Protein AF-A0A5R8L2U2-F1 (afdb_monomer_lite)

Secondary structure (DSSP, 8-state):
--TTS----HHHHHHHTSS-TT--SSSSHHHHHHHHHHHTTPPP---TT---PPPP----SS-GGGHHHHHHHHHHHHHHHSS-S-HHHHHHHHHTTSEEEETTEEEEPPP-

Structure (mmCIF, N/CA/C/O backbone):
data_AF-A0A5R8L2U2-F1
#
_entry.id   AF-A0A5R8L2U2-F1
#
loop_
_atom_site.group_PDB
_atom_site.id
_atom_site.type_symbol
_atom_site.label_atom_id
_atom_site.label_alt_id
_atom_site.label_comp_id
_atom_site.label_asym_id
_atom_site.label_entity_id
_atom_site.label_seq_id
_atom_site.pdbx_PDB_ins_code
_atom_site.Cartn_x
_atom_site.Cartn_y
_atom_site.Cartn_z
_atom_site.occupancy
_atom_site.B_iso_or_equiv
_atom_site.auth_seq_id
_atom_site.auth_comp_id
_atom_site.auth_asym_id
_atom_site.auth_atom_id
_atom_site.pdbx_PDB_model_num
ATOM 1 N N . PHE A 1 1 ? -1.449 -3.620 5.795 1.00 81.19 1 PHE A N 1
ATOM 2 C CA . PHE A 1 1 ? -2.308 -2.567 6.367 1.00 81.19 1 PHE A CA 1
ATOM 3 C C . PHE A 1 1 ? -2.710 -1.663 5.224 1.00 81.19 1 PHE A C 1
ATOM 5 O O . PHE A 1 1 ? -1.883 -1.485 4.344 1.00 81.19 1 PHE A O 1
ATOM 12 N N . TRP A 1 2 ? -3.945 -1.171 5.218 1.00 81.75 2 TRP A N 1
ATOM 13 C CA . TRP A 1 2 ? -4.464 -0.273 4.192 1.00 81.75 2 TRP A CA 1
ATOM 14 C C . TRP A 1 2 ? -5.190 0.863 4.904 1.00 81.75 2 TRP A C 1
ATOM 16 O O . TRP A 1 2 ? -6.096 0.610 5.698 1.00 81.75 2 TRP A O 1
ATOM 26 N N . SER A 1 3 ? -4.741 2.094 4.684 1.00 84.25 3 SER A N 1
ATOM 27 C CA . SER A 1 3 ? -5.136 3.256 5.488 1.00 84.25 3 SER A CA 1
ATOM 28 C C . SER A 1 3 ? -6.523 3.816 5.160 1.00 84.25 3 SER A C 1
ATOM 30 O O . SER A 1 3 ? -6.968 4.731 5.847 1.00 84.25 3 SER A O 1
ATOM 32 N N . LEU A 1 4 ? -7.227 3.280 4.152 1.00 87.50 4 LEU A N 1
ATOM 33 C CA . LEU A 1 4 ? -8.521 3.815 3.707 1.00 87.50 4 LEU A CA 1
ATOM 34 C C . LEU A 1 4 ? -9.567 3.869 4.835 1.00 87.50 4 LEU A C 1
ATOM 36 O O . LEU A 1 4 ? -10.365 4.801 4.901 1.00 87.50 4 LEU A O 1
ATOM 40 N N . SER A 1 5 ? -9.579 2.870 5.718 1.00 90.12 5 SER A N 1
ATOM 41 C CA . SER A 1 5 ? -10.471 2.833 6.875 1.00 90.12 5 SER A CA 1
ATOM 42 C C . SER A 1 5 ? -9.773 2.143 8.041 1.00 90.12 5 SER A C 1
ATOM 44 O O . SER A 1 5 ? -9.517 0.940 8.008 1.00 90.12 5 SER A O 1
ATOM 46 N N . PHE A 1 6 ? -9.428 2.917 9.067 1.00 93.12 6 PHE A N 1
ATOM 47 C CA . PHE A 1 6 ? -8.843 2.419 10.308 1.00 93.12 6 PHE A CA 1
ATOM 48 C C . PHE A 1 6 ? -9.256 3.317 11.477 1.00 93.12 6 PHE A C 1
ATOM 50 O O . PHE A 1 6 ? -9.663 4.462 11.286 1.00 93.12 6 PHE A O 1
ATOM 57 N N . ALA A 1 7 ? -9.137 2.798 12.697 1.00 92.94 7 ALA A N 1
ATOM 58 C CA . ALA A 1 7 ? -9.394 3.552 13.915 1.00 92.94 7 ALA A CA 1
ATOM 59 C C . ALA A 1 7 ? -8.236 3.375 14.899 1.00 92.94 7 ALA A C 1
ATOM 61 O O . ALA A 1 7 ? -7.678 2.286 15.035 1.00 92.94 7 ALA A O 1
ATOM 62 N N . VAL A 1 8 ? -7.898 4.451 15.606 1.00 95.19 8 VAL A N 1
ATOM 63 C CA . VAL A 1 8 ? -6.932 4.455 16.709 1.00 95.19 8 VAL A CA 1
ATOM 64 C C . VAL A 1 8 ? -7.423 5.395 17.806 1.00 95.19 8 VAL A C 1
ATOM 66 O O . VAL A 1 8 ? -8.215 6.301 17.553 1.00 95.19 8 VAL A O 1
ATOM 69 N N . THR A 1 9 ? -6.938 5.212 19.033 1.00 96.62 9 THR A N 1
ATOM 70 C CA . THR A 1 9 ? -7.131 6.229 20.078 1.00 96.62 9 THR A CA 1
ATOM 71 C C . THR A 1 9 ? -6.283 7.469 19.781 1.00 96.62 9 THR A C 1
ATOM 73 O O . THR A 1 9 ? -5.247 7.359 19.124 1.00 96.62 9 THR A O 1
ATOM 76 N N . ALA A 1 10 ? -6.662 8.633 20.318 1.00 97.94 10 ALA A N 1
ATOM 77 C CA . ALA A 1 10 ? -5.857 9.854 20.196 1.00 97.94 10 ALA A CA 1
ATOM 78 C C . ALA A 1 10 ? -4.421 9.657 20.723 1.00 97.94 10 ALA A C 1
ATOM 80 O O . ALA A 1 10 ? -3.461 9.987 20.036 1.00 97.94 10 ALA A O 1
ATOM 81 N N . ALA A 1 11 ? -4.265 8.998 21.877 1.00 98.00 11 ALA A N 1
ATOM 82 C CA . ALA A 1 11 ? -2.951 8.683 22.439 1.00 98.00 11 ALA A CA 1
ATOM 83 C C . ALA A 1 11 ? -2.124 7.750 21.531 1.00 98.00 11 ALA A C 1
ATOM 85 O O . ALA A 1 11 ? -0.909 7.894 21.415 1.00 98.00 11 ALA A O 1
ATOM 86 N N . THR A 1 12 ? -2.762 6.783 20.861 1.00 97.88 12 THR A N 1
ATOM 87 C CA . THR A 1 12 ? -2.087 5.940 19.861 1.00 97.88 12 THR A CA 1
ATOM 88 C C . THR A 1 12 ? -1.666 6.759 18.641 1.00 97.88 12 THR A C 1
ATOM 90 O O . THR A 1 12 ? -0.563 6.557 18.146 1.00 97.88 12 THR A O 1
ATOM 93 N N . TRP A 1 13 ? -2.504 7.686 18.172 1.00 97.81 13 TRP A N 1
ATOM 94 C CA . TRP A 1 13 ? -2.179 8.562 17.043 1.00 97.81 13 TRP A CA 1
ATOM 95 C C . TRP A 1 13 ? -0.972 9.460 17.334 1.00 97.81 13 TRP A C 1
ATOM 97 O O . TRP A 1 13 ? -0.047 9.524 16.527 1.00 97.81 13 TRP A O 1
ATOM 107 N N . GLU A 1 14 ? -0.930 10.070 18.519 1.00 97.38 14 GLU A N 1
ATOM 108 C CA . GLU A 1 14 ? 0.215 10.865 18.981 1.00 97.38 14 GLU A CA 1
ATOM 109 C C . GLU A 1 14 ? 1.497 10.027 19.042 1.00 97.38 14 GLU A C 1
ATOM 111 O O . GLU A 1 14 ? 2.546 10.466 18.577 1.00 97.38 14 GLU A O 1
ATOM 116 N N . ARG A 1 15 ? 1.410 8.784 19.540 1.00 97.44 15 ARG A N 1
ATOM 117 C CA . ARG A 1 15 ? 2.545 7.845 19.557 1.00 97.44 15 ARG A CA 1
ATOM 118 C C . ARG A 1 15 ? 3.020 7.437 18.162 1.00 97.44 15 ARG A C 1
ATOM 120 O O . ARG A 1 15 ? 4.198 7.131 18.010 1.00 97.44 15 ARG A O 1
ATOM 127 N N . LEU A 1 16 ? 2.123 7.384 17.177 1.00 97.25 16 LEU A N 1
ATOM 128 C CA . LEU A 1 16 ? 2.477 7.097 15.785 1.00 97.25 16 LEU A CA 1
ATOM 129 C C . LEU A 1 16 ? 3.148 8.297 15.104 1.00 97.25 16 LEU A C 1
ATOM 131 O O . LEU A 1 16 ? 3.902 8.097 14.160 1.00 97.25 16 LEU A O 1
ATOM 135 N N . GLY A 1 17 ? 2.887 9.523 15.570 1.00 96.69 17 GLY A N 1
ATOM 136 C CA . GLY A 1 17 ? 3.379 10.747 14.930 1.00 96.69 17 GLY A CA 1
ATOM 137 C C . GLY A 1 17 ? 2.673 11.084 13.611 1.00 96.69 17 GLY A C 1
ATOM 138 O O . GLY A 1 17 ? 3.131 11.958 12.882 1.00 96.69 17 GLY A O 1
ATOM 139 N N . GLY A 1 18 ? 1.556 10.415 13.313 1.00 96.31 18 GLY A N 1
ATOM 140 C CA . GLY A 1 18 ? 0.821 10.554 12.057 1.00 96.31 18 GLY A CA 1
ATOM 141 C C . GLY A 1 18 ? 1.506 9.902 10.851 1.00 96.31 18 GLY A C 1
ATOM 142 O O . GLY A 1 18 ? 2.416 9.087 10.988 1.00 96.31 18 GLY A O 1
ATOM 143 N N . PHE A 1 19 ? 1.031 10.234 9.647 1.00 97.38 19 PHE A N 1
ATOM 144 C CA . PHE A 1 19 ? 1.711 9.845 8.410 1.00 97.38 19 PHE A CA 1
ATOM 145 C C . PHE A 1 19 ? 2.992 10.656 8.242 1.00 97.38 19 PHE A C 1
ATOM 147 O O . PHE A 1 19 ? 3.012 11.856 8.515 1.00 97.38 19 PHE A O 1
ATOM 154 N N . HIS A 1 20 ? 4.049 10.017 7.744 1.00 97.62 20 HIS A N 1
ATOM 155 C CA . HIS A 1 20 ? 5.270 10.740 7.424 1.00 97.62 20 HIS A CA 1
ATOM 156 C C . HIS A 1 20 ? 5.059 11.657 6.217 1.00 97.62 20 HIS A C 1
ATOM 158 O O . HIS A 1 20 ? 4.551 11.241 5.180 1.00 97.62 20 HIS A O 1
ATOM 164 N N . ASP A 1 21 ? 5.550 12.883 6.321 1.00 96.81 21 ASP A N 1
ATOM 165 C CA . ASP A 1 21 ? 5.446 13.944 5.313 1.00 96.81 21 ASP A CA 1
ATOM 166 C C . ASP A 1 21 ? 6.289 13.737 4.037 1.00 96.81 21 ASP A C 1
ATOM 168 O O . ASP A 1 21 ? 6.214 14.537 3.110 1.00 96.81 21 ASP A O 1
ATOM 172 N N . ALA A 1 22 ? 7.095 12.673 3.961 1.00 96.81 22 ALA A N 1
ATOM 173 C CA . ALA A 1 22 ? 7.977 12.412 2.822 1.00 96.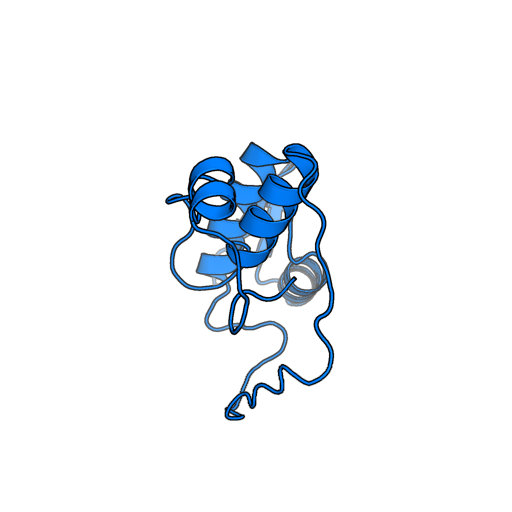81 22 ALA A CA 1
ATOM 174 C C . ALA A 1 22 ? 7.250 11.712 1.662 1.00 96.81 22 ALA A C 1
ATOM 176 O O . ALA A 1 22 ? 7.839 11.528 0.592 1.00 96.81 22 ALA A O 1
ATOM 177 N N . TYR A 1 23 ? 6.005 11.289 1.894 1.00 97.56 23 TYR A N 1
ATOM 178 C CA . TYR A 1 23 ? 5.163 10.618 0.918 1.00 97.56 23 TYR A CA 1
ATOM 179 C C . TYR A 1 23 ? 4.185 11.616 0.302 1.00 97.56 23 TYR A C 1
ATOM 181 O O . TYR A 1 23 ? 3.475 12.334 0.997 1.00 97.56 23 TYR A O 1
ATOM 189 N N . GLU A 1 24 ? 4.144 11.636 -1.021 1.00 96.25 24 GLU A N 1
ATOM 190 C CA . GLU A 1 24 ? 3.269 12.492 -1.824 1.00 96.25 24 GLU A CA 1
ATOM 191 C C . GLU A 1 24 ? 2.654 11.624 -2.926 1.00 96.25 24 GLU A C 1
ATOM 193 O O . GLU A 1 24 ? 3.217 10.580 -3.271 1.00 96.25 24 GLU A O 1
ATOM 198 N N . GLY A 1 25 ? 1.505 12.008 -3.476 1.00 95.69 25 GLY A N 1
ATOM 199 C CA . GLY A 1 25 ? 0.847 11.221 -4.517 1.00 95.69 25 GLY A CA 1
ATOM 200 C C . GLY A 1 25 ? 0.450 9.834 -4.007 1.00 95.69 25 GLY A C 1
ATOM 201 O O . GLY A 1 25 ? -0.219 9.721 -2.982 1.00 95.69 25 GLY A O 1
ATOM 202 N N . TYR A 1 26 ? 0.840 8.782 -4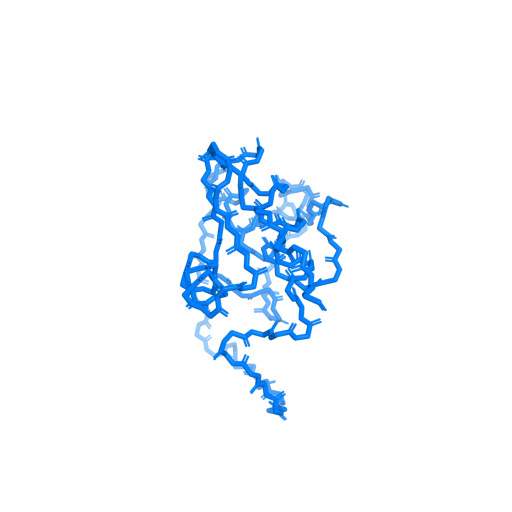.726 1.00 95.62 26 TYR A N 1
ATOM 203 C CA . TYR A 1 26 ? 0.360 7.423 -4.473 1.00 95.62 26 TYR A CA 1
ATOM 204 C C . TYR A 1 26 ? 1.450 6.447 -3.995 1.00 95.62 26 TYR A C 1
ATOM 206 O O . TYR A 1 26 ? 2.481 6.267 -4.650 1.00 95.62 26 TYR A O 1
ATOM 214 N N . GLY A 1 27 ? 1.171 5.741 -2.896 1.00 95.56 27 GLY A N 1
ATOM 215 C CA . GLY A 1 27 ? 1.868 4.525 -2.475 1.00 95.56 27 GLY A CA 1
ATOM 216 C C . GLY A 1 27 ? 2.872 4.700 -1.331 1.00 95.56 27 GLY A C 1
ATOM 217 O O . GLY A 1 27 ? 3.498 5.742 -1.168 1.00 95.56 27 GLY A O 1
ATOM 218 N N . ALA A 1 28 ? 3.093 3.600 -0.605 1.00 97.12 28 ALA A N 1
ATOM 219 C CA . ALA A 1 28 ? 3.997 3.429 0.542 1.00 97.12 28 ALA A CA 1
ATOM 220 C C . ALA A 1 28 ? 3.618 4.145 1.848 1.00 97.12 28 ALA A C 1
ATOM 222 O O . ALA A 1 28 ? 4.136 3.747 2.892 1.00 97.12 28 ALA A O 1
ATOM 223 N N . GLU A 1 29 ? 2.742 5.145 1.837 1.00 97.38 29 GLU A N 1
ATOM 224 C CA . GLU A 1 29 ? 2.406 5.945 3.019 1.00 97.38 29 GLU A CA 1
ATOM 225 C C . GLU A 1 29 ? 1.682 5.125 4.097 1.00 97.38 29 GLU A C 1
ATOM 227 O O . GLU A 1 29 ? 1.995 5.215 5.287 1.00 97.38 29 GLU A O 1
ATOM 232 N N . ASP A 1 30 ? 0.759 4.257 3.683 1.00 96.50 30 ASP A N 1
ATOM 233 C CA . ASP A 1 30 ? 0.051 3.338 4.571 1.00 96.50 30 ASP A CA 1
ATOM 234 C C . ASP A 1 30 ? 0.988 2.261 5.133 1.00 96.50 30 ASP A C 1
ATOM 236 O O . ASP A 1 30 ? 0.956 1.920 6.320 1.00 96.50 30 ASP A O 1
ATOM 240 N N . THR A 1 31 ? 1.885 1.770 4.287 1.00 96.75 31 THR A N 1
ATOM 241 C CA . THR A 1 31 ? 2.902 0.788 4.631 1.00 96.75 31 THR A CA 1
ATOM 242 C C . THR A 1 31 ? 3.871 1.384 5.650 1.00 96.75 31 THR A C 1
ATOM 244 O O . THR A 1 31 ? 4.183 0.717 6.636 1.00 96.75 31 THR A O 1
ATOM 247 N N . ASP A 1 32 ? 4.291 2.642 5.485 1.00 97.88 32 ASP A N 1
ATOM 248 C CA . ASP A 1 32 ? 5.148 3.345 6.446 1.00 97.88 32 ASP A CA 1
ATOM 249 C C . ASP A 1 32 ? 4.468 3.530 7.799 1.00 97.88 32 ASP A C 1
ATOM 251 O O . ASP A 1 32 ? 5.083 3.251 8.830 1.00 97.88 32 ASP A O 1
ATOM 255 N N . LEU A 1 33 ? 3.189 3.921 7.813 1.00 97.69 33 LEU A N 1
ATOM 256 C CA . LEU A 1 33 ? 2.430 4.048 9.057 1.00 97.69 33 LEU A CA 1
ATOM 257 C C . LEU A 1 33 ? 2.367 2.706 9.805 1.00 97.69 33 LEU A C 1
ATOM 259 O O . LEU A 1 33 ? 2.583 2.648 11.017 1.00 97.69 33 LEU A O 1
ATOM 263 N N . ALA A 1 34 ? 2.143 1.603 9.088 1.00 96.81 34 ALA A N 1
ATOM 264 C CA . ALA A 1 34 ? 2.116 0.269 9.684 1.00 96.81 34 ALA A CA 1
ATOM 265 C C . ALA A 1 34 ? 3.491 -0.204 10.181 1.00 96.81 34 ALA A C 1
ATOM 267 O O . ALA A 1 34 ? 3.579 -0.896 11.199 1.00 96.81 34 ALA A O 1
ATOM 268 N N . TRP A 1 35 ? 4.571 0.164 9.493 1.00 97.62 35 TRP A N 1
ATOM 269 C CA . TRP A 1 35 ? 5.935 -0.149 9.925 1.00 97.62 35 TRP A CA 1
ATOM 270 C C . TRP A 1 35 ? 6.361 0.697 11.123 1.00 97.62 35 TRP A C 1
ATOM 272 O O . TRP A 1 35 ? 6.999 0.177 12.037 1.00 97.62 35 TRP A O 1
ATOM 282 N N . THR A 1 36 ? 5.915 1.949 11.180 1.00 98.06 36 THR A N 1
ATOM 283 C CA . THR A 1 36 ? 6.054 2.819 12.351 1.00 98.06 36 THR A CA 1
ATOM 284 C C . THR A 1 36 ? 5.313 2.226 13.552 1.00 98.06 36 THR A C 1
ATOM 286 O O . THR A 1 36 ? 5.901 2.084 14.624 1.00 98.06 36 THR A O 1
ATOM 289 N N . ALA A 1 37 ? 4.069 1.767 13.365 1.00 97.75 37 ALA A N 1
ATOM 290 C CA . ALA A 1 37 ? 3.315 1.055 14.399 1.00 97.75 37 ALA A CA 1
ATOM 291 C C . ALA A 1 37 ? 4.059 -0.197 14.890 1.00 97.75 37 ALA A C 1
ATOM 293 O O . ALA A 1 37 ? 4.241 -0.379 16.096 1.00 97.75 37 ALA A O 1
ATOM 294 N N . ARG A 1 38 ? 4.564 -1.022 13.962 1.00 97.00 38 ARG A N 1
ATOM 295 C CA . ARG A 1 38 ? 5.373 -2.209 14.275 1.00 97.00 38 ARG A CA 1
ATOM 296 C C . ARG A 1 38 ? 6.613 -1.851 15.097 1.00 97.00 38 ARG A C 1
ATOM 298 O O . ARG A 1 38 ? 6.866 -2.503 16.107 1.00 97.00 38 ARG A O 1
ATOM 305 N N . ALA A 1 39 ? 7.377 -0.843 14.680 1.00 97.56 39 ALA A N 1
ATOM 306 C CA . ALA A 1 39 ? 8.585 -0.403 15.378 1.00 97.56 39 ALA A CA 1
ATOM 307 C C . ALA A 1 39 ? 8.278 0.129 16.790 1.00 97.56 39 ALA A C 1
ATOM 309 O O . ALA A 1 39 ? 9.059 -0.087 17.712 1.00 97.56 39 ALA A O 1
ATOM 310 N N . ALA A 1 40 ? 7.112 0.754 16.976 1.00 97.12 40 ALA A N 1
ATOM 311 C CA . ALA A 1 40 ? 6.623 1.246 18.264 1.00 97.12 40 ALA A CA 1
ATOM 312 C C . ALA A 1 40 ? 5.926 0.174 19.133 1.00 97.12 40 ALA A C 1
ATOM 314 O O . ALA A 1 40 ? 5.391 0.501 20.199 1.00 97.12 40 ALA A O 1
ATOM 315 N N . GLY A 1 41 ? 5.885 -1.088 18.685 1.00 97.56 41 GLY A N 1
ATOM 316 C CA . GLY A 1 41 ? 5.206 -2.183 19.386 1.00 97.56 41 GLY A CA 1
ATOM 317 C C . GLY A 1 41 ? 3.680 -2.031 19.453 1.00 97.56 41 GLY A C 1
ATOM 318 O O . GLY A 1 41 ? 3.049 -2.564 20.364 1.00 97.56 41 GLY A O 1
ATOM 319 N N . ILE A 1 42 ? 3.082 -1.275 18.530 1.00 97.38 42 ILE A N 1
ATOM 320 C CA . ILE A 1 42 ? 1.635 -1.060 18.442 1.00 97.38 42 ILE A CA 1
ATOM 321 C C . ILE A 1 42 ? 1.039 -2.160 17.549 1.00 97.38 42 ILE A C 1
ATOM 323 O O . ILE A 1 42 ? 1.404 -2.252 16.373 1.00 97.38 42 ILE A O 1
ATOM 327 N N . PRO A 1 43 ? 0.139 -3.013 18.072 1.0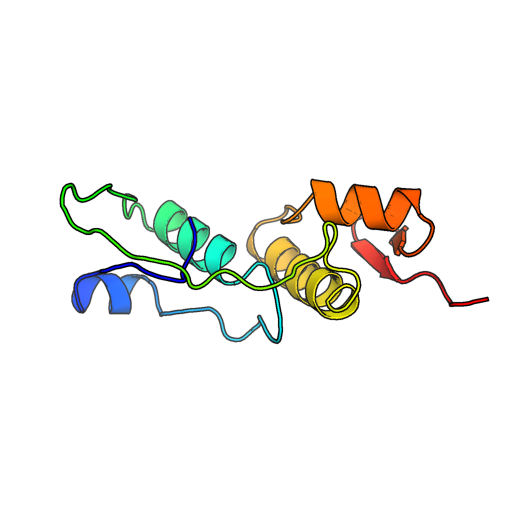0 94.12 43 PRO A N 1
ATOM 328 C CA . PRO A 1 43 ? -0.428 -4.105 17.296 1.00 94.12 43 PRO A CA 1
ATOM 329 C C . PRO A 1 43 ? -1.463 -3.605 16.285 1.00 94.12 43 PRO A C 1
ATOM 331 O O . PRO A 1 43 ? -2.227 -2.677 16.546 1.00 94.12 43 PRO A O 1
ATOM 334 N N . LEU A 1 44 ? -1.530 -4.295 15.150 1.00 91.62 44 LEU A N 1
ATOM 335 C CA . LEU A 1 44 ? -2.643 -4.210 14.209 1.00 91.62 44 LEU A CA 1
ATOM 336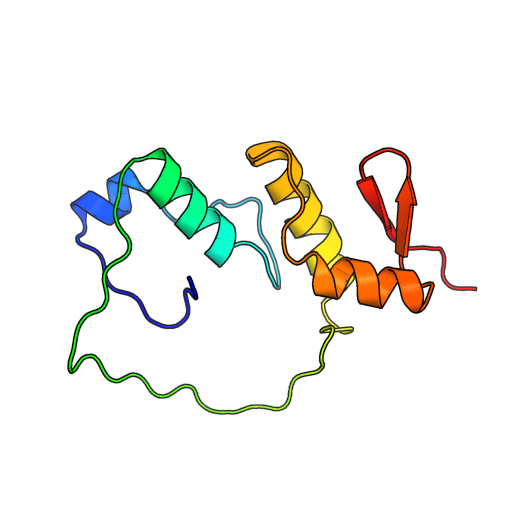 C C . LEU A 1 44 ? -3.706 -5.224 14.636 1.00 91.62 44 LEU A C 1
ATOM 338 O O . LEU A 1 44 ? -3.407 -6.412 14.762 1.00 91.62 44 LEU A O 1
ATOM 342 N N . VAL A 1 45 ? -4.931 -4.758 14.866 1.00 91.00 45 VAL A N 1
ATOM 343 C CA . VAL A 1 45 ? -6.052 -5.589 15.326 1.00 91.00 45 VAL A CA 1
ATOM 344 C C . VAL A 1 45 ? -7.203 -5.544 14.329 1.00 91.00 45 VAL A C 1
ATOM 346 O O . VAL A 1 45 ? -7.394 -4.546 13.638 1.00 91.00 45 VAL A O 1
ATOM 349 N N . TRP A 1 46 ? -7.973 -6.630 14.265 1.00 88.56 46 TRP A N 1
ATOM 350 C CA . TRP A 1 46 ? -9.182 -6.722 13.451 1.00 88.56 46 TRP A CA 1
ATOM 351 C C . TRP A 1 46 ? -10.410 -6.548 14.341 1.00 88.56 46 TRP A C 1
ATOM 353 O O . TRP A 1 46 ? -10.569 -7.274 15.323 1.00 88.56 46 TRP A O 1
ATOM 363 N N . THR A 1 47 ? -11.281 -5.606 13.987 1.00 88.50 47 THR A N 1
ATOM 364 C CA . THR A 1 47 ? -12.527 -5.341 14.715 1.00 88.50 47 THR A CA 1
ATOM 365 C C . THR A 1 47 ? -13.700 -5.946 13.954 1.00 88.50 47 THR A C 1
ATOM 367 O O . THR A 1 47 ? -14.041 -5.492 12.866 1.00 88.50 47 THR A O 1
ATOM 370 N N . GLY A 1 48 ? -14.323 -6.981 14.520 1.00 91.25 48 GLY A N 1
ATOM 371 C CA . GLY A 1 48 ? -15.539 -7.564 13.949 1.00 91.25 48 GLY A CA 1
ATOM 372 C C . GLY A 1 48 ? -16.705 -6.570 13.962 1.00 91.25 48 GLY A C 1
ATOM 373 O O . GLY A 1 48 ? -16.853 -5.808 14.915 1.00 91.25 48 GLY A O 1
ATOM 374 N N . GLY A 1 49 ? -17.525 -6.577 12.907 1.00 89.44 49 GLY A N 1
ATOM 375 C CA . GLY A 1 49 ? -18.684 -5.685 12.765 1.00 89.44 49 GLY A CA 1
ATOM 376 C C . GLY A 1 49 ? -18.348 -4.236 12.388 1.00 89.44 49 GLY A C 1
ATOM 377 O O . GLY A 1 49 ? -19.249 -3.405 12.317 1.00 89.44 49 GLY A O 1
ATOM 378 N N . ALA A 1 50 ? -17.073 -3.919 12.141 1.00 89.25 50 ALA A N 1
ATOM 379 C CA . ALA A 1 50 ? -16.635 -2.634 11.602 1.00 89.25 50 ALA A CA 1
ATOM 380 C C . ALA A 1 50 ? -16.596 -2.683 10.065 1.00 89.25 50 ALA A C 1
ATOM 382 O O . ALA A 1 50 ? -15.534 -2.563 9.451 1.00 89.25 50 ALA A O 1
ATOM 383 N N . ASP A 1 51 ? -17.753 -2.921 9.448 1.00 89.62 51 ASP A N 1
ATOM 384 C CA . ASP A 1 51 ? -17.856 -3.057 7.997 1.00 89.62 51 ASP A CA 1
ATOM 385 C C . ASP A 1 51 ? -17.620 -1.709 7.302 1.00 89.62 51 ASP A C 1
ATOM 387 O O . ASP A 1 51 ? -18.237 -0.695 7.634 1.00 89.62 51 ASP A O 1
ATOM 391 N N . ALA A 1 52 ? -16.743 -1.709 6.299 1.00 89.38 52 ALA A N 1
ATOM 392 C CA . ALA A 1 52 ? -16.463 -0.554 5.459 1.00 89.38 52 ALA A CA 1
ATOM 393 C C . ALA A 1 52 ? -16.540 -0.956 3.985 1.00 89.38 52 ALA A C 1
ATOM 395 O O . ALA A 1 52 ? -15.914 -1.925 3.553 1.00 89.38 52 ALA A O 1
ATOM 396 N N . TYR A 1 53 ? -17.297 -0.190 3.202 1.00 90.50 53 TYR A N 1
ATOM 397 C CA . TYR A 1 53 ? -17.399 -0.386 1.761 1.00 90.50 53 TYR A CA 1
ATOM 398 C C . TYR A 1 53 ? -16.436 0.558 1.052 1.00 90.50 53 TYR A C 1
ATOM 400 O O . TYR A 1 53 ? -16.496 1.773 1.228 1.00 90.50 53 TYR A O 1
ATOM 408 N N . HIS A 1 54 ? -15.571 -0.002 0.213 1.00 90.94 54 HIS A N 1
ATOM 409 C CA . HIS A 1 54 ? -14.787 0.780 -0.730 1.00 90.94 54 HIS A CA 1
ATOM 410 C C . HIS A 1 54 ? -15.565 0.895 -2.036 1.00 90.94 54 HIS A C 1
ATOM 412 O O . HIS A 1 54 ? -15.891 -0.121 -2.656 1.00 90.94 54 HIS A O 1
ATOM 418 N N . GLN A 1 55 ? -15.870 2.124 -2.458 1.00 93.12 55 GLN A N 1
ATOM 419 C CA . GLN A 1 55 ? -16.448 2.334 -3.777 1.00 93.12 55 GLN A CA 1
ATOM 420 C C . GLN A 1 55 ? -15.436 1.883 -4.828 1.00 93.12 55 GLN A C 1
ATOM 422 O O . GLN A 1 55 ? -14.354 2.451 -4.952 1.00 93.12 55 GLN A O 1
ATOM 427 N N . TRP A 1 56 ? -15.806 0.860 -5.591 1.00 91.75 56 TRP A N 1
ATOM 428 C CA . TRP A 1 56 ? -14.969 0.387 -6.678 1.00 91.75 56 TRP A CA 1
ATOM 429 C C . TRP A 1 56 ? -14.777 1.484 -7.730 1.00 91.75 56 TRP A C 1
ATOM 431 O O . TRP A 1 56 ? -15.712 2.199 -8.097 1.00 91.75 56 TRP A O 1
ATOM 441 N N . HIS A 1 57 ? -13.561 1.565 -8.252 1.00 90.12 57 HIS A N 1
ATOM 442 C CA . HIS A 1 57 ? -13.201 2.361 -9.413 1.00 90.12 57 HIS A CA 1
ATOM 443 C C . HIS A 1 57 ? -12.169 1.585 -10.250 1.00 90.12 57 HIS A C 1
ATOM 445 O O . HIS A 1 57 ? -11.466 0.724 -9.707 1.00 90.12 57 HIS A O 1
ATOM 451 N N . PRO A 1 58 ? -12.040 1.865 -11.561 1.00 91.69 58 PRO A N 1
ATOM 452 C CA . PRO A 1 58 ? -11.003 1.253 -12.382 1.00 91.69 58 PRO A CA 1
ATOM 453 C C . PRO A 1 58 ? -9.604 1.515 -11.811 1.00 91.69 58 PRO A C 1
ATOM 455 O O . PRO A 1 58 ? -9.297 2.622 -11.365 1.00 91.69 58 PRO A O 1
ATOM 458 N N . VAL A 1 59 ? -8.755 0.489 -11.846 1.00 91.00 59 VAL A N 1
ATOM 459 C CA . VAL A 1 59 ? -7.337 0.543 -11.465 1.00 91.00 59 VAL A CA 1
ATOM 460 C C . VAL A 1 59 ? -6.517 -0.262 -12.469 1.00 91.00 59 VAL A C 1
ATOM 462 O O . VAL A 1 59 ? -7.037 -1.190 -13.090 1.00 91.00 59 VAL A O 1
ATOM 465 N N . SER A 1 60 ? -5.232 0.061 -12.619 1.00 93.12 60 SER A N 1
ATOM 466 C CA . SER A 1 60 ? -4.270 -0.794 -13.319 1.00 93.12 60 SER A CA 1
ATOM 467 C C . SER A 1 60 ? -3.309 -1.444 -12.323 1.00 93.12 60 SER A C 1
ATOM 469 O O . SER A 1 60 ? -3.038 -0.896 -11.256 1.00 93.12 60 SER A O 1
ATOM 471 N N . SER A 1 61 ? -2.773 -2.610 -12.683 1.00 92.81 61 SER A N 1
ATOM 472 C CA . SER A 1 61 ? -1.732 -3.295 -11.914 1.00 92.81 61 SER A CA 1
ATOM 473 C C . SER A 1 61 ? -0.594 -3.712 -12.861 1.00 92.81 61 SER A C 1
ATOM 475 O O . SER A 1 61 ? -0.821 -4.589 -13.695 1.00 92.81 61 SER A O 1
ATOM 477 N N . PRO A 1 62 ? 0.606 -3.100 -12.773 1.00 95.69 62 PRO A N 1
ATOM 478 C CA . PRO A 1 62 ? 0.957 -2.036 -11.833 1.00 95.69 62 PRO A CA 1
ATOM 479 C C . PRO A 1 62 ? 0.239 -0.705 -12.163 1.00 95.69 62 PRO A C 1
ATOM 481 O O . PRO A 1 62 ? -0.275 -0.525 -13.275 1.00 95.69 62 PRO A O 1
ATOM 484 N N . PRO A 1 63 ? 0.156 0.232 -11.206 1.00 95.81 63 PRO A N 1
ATOM 485 C CA . PRO A 1 63 ? -0.478 1.534 -11.405 1.00 95.81 63 PRO A CA 1
ATOM 486 C C . PRO A 1 63 ? 0.439 2.462 -12.222 1.00 95.81 63 PRO A C 1
ATOM 488 O O . PRO A 1 63 ? 1.161 3.293 -11.676 1.00 95.81 63 PRO A O 1
ATOM 491 N N . TRP A 1 64 ? 0.448 2.296 -13.547 1.00 96.56 64 TRP A N 1
ATOM 492 C CA . TRP A 1 64 ? 1.340 2.999 -14.480 1.00 96.56 64 TRP A CA 1
ATOM 493 C C . TRP A 1 64 ? 1.296 4.521 -14.363 1.00 96.56 64 TRP A C 1
ATOM 495 O O . TRP A 1 64 ? 2.325 5.182 -14.487 1.00 96.56 64 TRP A O 1
ATOM 505 N N . GLN A 1 65 ? 0.120 5.068 -14.074 1.00 95.69 65 GLN A N 1
ATOM 506 C CA . GLN A 1 65 ? -0.092 6.496 -13.863 1.00 95.69 65 GLN A CA 1
ATOM 507 C C . GLN A 1 65 ? 0.617 7.042 -12.611 1.00 95.69 65 GLN A C 1
ATOM 509 O O . GLN A 1 65 ? 0.786 8.249 -12.492 1.00 95.69 65 GLN A O 1
ATOM 514 N N . HIS A 1 66 ? 1.045 6.163 -11.699 1.00 97.19 66 HIS A N 1
ATOM 515 C CA . HIS A 1 66 ? 1.728 6.501 -10.449 1.00 97.19 66 HIS A CA 1
ATOM 516 C C . HIS A 1 66 ? 3.186 6.023 -10.419 1.00 97.19 66 HIS A C 1
ATOM 518 O O . HIS A 1 66 ? 3.783 5.953 -9.349 1.00 97.19 66 HIS A O 1
ATOM 524 N N . LEU A 1 67 ? 3.782 5.675 -11.567 1.00 97.56 67 LEU A N 1
ATOM 525 C CA . LEU A 1 67 ? 5.151 5.146 -11.613 1.00 97.56 67 LEU A CA 1
ATOM 526 C C . LEU A 1 67 ? 6.158 6.068 -10.905 1.00 97.56 67 LEU A C 1
ATOM 528 O O . LEU A 1 67 ? 6.962 5.592 -10.104 1.00 97.56 67 LEU A O 1
ATOM 532 N N . ASP A 1 68 ? 6.105 7.376 -11.170 1.00 97.62 68 ASP A N 1
ATOM 533 C CA . ASP A 1 68 ? 7.035 8.337 -10.563 1.00 97.62 68 ASP A CA 1
ATOM 534 C C . ASP A 1 68 ? 6.808 8.485 -9.053 1.00 97.62 68 ASP A C 1
ATOM 536 O O . ASP A 1 68 ? 7.776 8.532 -8.289 1.00 97.62 68 ASP A O 1
ATOM 540 N N . ASP A 1 69 ? 5.546 8.483 -8.613 1.00 98.25 69 ASP A N 1
ATOM 541 C CA . ASP A 1 69 ? 5.203 8.496 -7.190 1.00 98.25 69 ASP A CA 1
ATOM 542 C C . ASP A 1 69 ? 5.752 7.259 -6.485 1.00 98.25 69 ASP A C 1
ATOM 544 O O . ASP A 1 69 ? 6.397 7.377 -5.447 1.00 98.25 69 ASP A O 1
ATOM 548 N N . ILE A 1 70 ? 5.596 6.081 -7.091 1.00 98.19 70 ILE A N 1
ATOM 549 C CA . ILE A 1 70 ? 6.090 4.811 -6.552 1.00 98.19 70 ILE A CA 1
ATOM 550 C C . ILE A 1 70 ? 7.611 4.801 -6.427 1.00 98.19 70 ILE A C 1
ATOM 552 O O . ILE A 1 70 ? 8.132 4.321 -5.420 1.00 98.19 70 ILE A O 1
ATOM 556 N N . LEU A 1 71 ? 8.340 5.343 -7.406 1.00 98.25 71 LEU A N 1
ATOM 557 C CA . LEU A 1 71 ? 9.798 5.453 -7.315 1.00 98.25 71 LEU A CA 1
ATOM 558 C C . LEU A 1 71 ? 10.222 6.419 -6.203 1.00 98.25 71 LEU A C 1
ATOM 560 O O . LEU A 1 71 ? 11.090 6.086 -5.391 1.00 98.25 71 LEU A O 1
ATOM 564 N N . ARG A 1 72 ? 9.601 7.602 -6.140 1.00 98.06 72 ARG A N 1
ATOM 565 C CA . ARG A 1 72 ? 9.911 8.634 -5.139 1.00 98.06 72 ARG A CA 1
ATOM 566 C C . ARG A 1 72 ? 9.579 8.159 -3.720 1.00 98.06 72 ARG A C 1
ATOM 568 O O . ARG A 1 72 ? 10.443 8.213 -2.840 1.00 98.06 72 ARG A O 1
ATOM 575 N N . ASN A 1 73 ? 8.368 7.645 -3.513 1.00 98.50 73 ASN A N 1
ATOM 576 C CA . ASN A 1 73 ? 7.889 7.110 -2.238 1.00 98.50 73 ASN A CA 1
ATOM 577 C C . ASN A 1 73 ? 8.654 5.843 -1.844 1.00 98.50 73 ASN A C 1
ATOM 579 O O . ASN A 1 73 ? 9.070 5.702 -0.695 1.00 98.50 73 ASN A O 1
ATOM 583 N N . GLY A 1 74 ? 8.929 4.951 -2.799 1.00 98.19 74 GLY A N 1
ATOM 584 C CA . GLY A 1 74 ? 9.746 3.763 -2.567 1.00 98.19 74 GLY A CA 1
ATOM 585 C C . GLY A 1 74 ? 11.153 4.110 -2.079 1.00 98.19 74 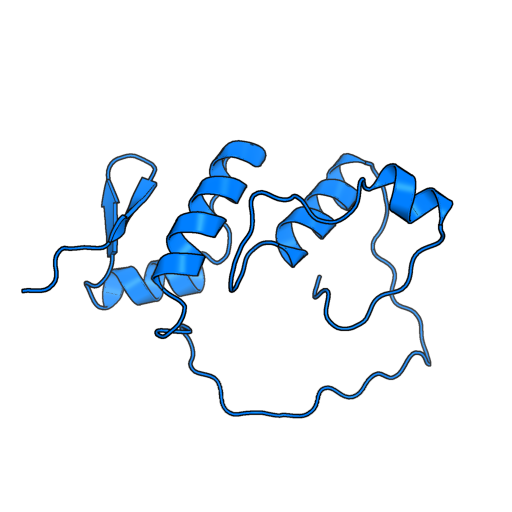GLY A C 1
ATOM 586 O O . GLY A 1 74 ? 11.639 3.498 -1.128 1.00 98.19 74 GLY A O 1
ATOM 587 N N . ALA A 1 75 ? 11.773 5.152 -2.644 1.00 98.06 75 ALA A N 1
ATOM 588 C CA . ALA A 1 75 ? 13.072 5.635 -2.186 1.00 98.06 75 ALA A CA 1
ATOM 589 C C . ALA A 1 75 ? 13.001 6.237 -0.772 1.00 98.06 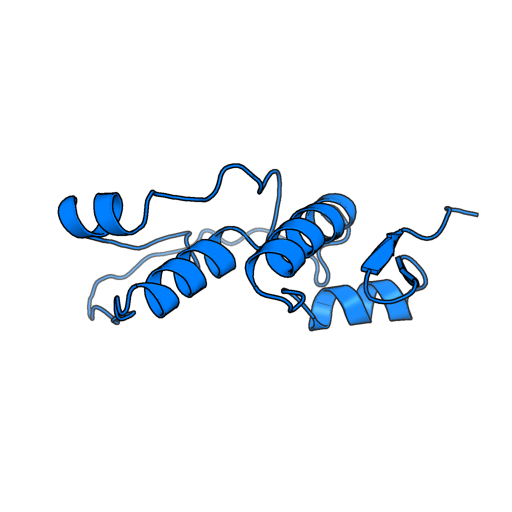75 ALA A C 1
ATOM 591 O O . ALA A 1 75 ? 13.925 6.040 0.020 1.00 98.06 75 ALA A O 1
ATOM 592 N N . ALA A 1 76 ? 11.928 6.966 -0.441 1.00 98.12 76 ALA A N 1
ATOM 593 C CA . ALA A 1 76 ? 11.705 7.496 0.907 1.00 98.12 76 ALA A CA 1
ATOM 594 C C . ALA A 1 76 ? 11.565 6.372 1.943 1.00 98.12 76 ALA A C 1
ATOM 596 O O . ALA A 1 76 ? 12.260 6.386 2.962 1.00 98.12 76 ALA A O 1
ATOM 597 N N . PHE A 1 77 ? 10.763 5.356 1.634 1.00 98.44 77 PHE A N 1
ATOM 598 C CA . PHE A 1 77 ? 10.596 4.179 2.478 1.00 98.44 77 PHE A CA 1
ATOM 599 C C . PHE A 1 77 ? 11.906 3.397 2.631 1.00 98.44 77 PHE A C 1
ATOM 601 O O . PHE A 1 77 ? 12.291 3.044 3.745 1.00 98.44 77 PHE A O 1
ATOM 608 N N . HIS A 1 78 ? 12.649 3.190 1.540 1.00 97.88 78 HIS A N 1
ATOM 609 C CA . HIS A 1 78 ? 13.946 2.514 1.581 1.00 97.88 78 HIS A CA 1
ATOM 610 C C . HIS A 1 78 ? 14.966 3.256 2.454 1.00 97.88 78 HIS A C 1
ATOM 612 O O . HIS A 1 78 ? 15.699 2.617 3.204 1.00 97.88 78 HIS A O 1
ATOM 618 N N . ARG A 1 79 ? 14.989 4.597 2.439 1.00 97.19 79 ARG A N 1
ATOM 619 C CA . ARG A 1 79 ? 15.837 5.376 3.364 1.00 97.19 79 ARG A CA 1
ATOM 620 C C . ARG A 1 79 ? 15.459 5.167 4.832 1.00 97.19 79 ARG A C 1
ATOM 622 O O . ARG A 1 79 ? 16.346 5.174 5.678 1.00 97.19 79 ARG A O 1
ATOM 629 N N . ARG A 1 80 ? 14.167 5.004 5.132 1.00 97.12 80 ARG A N 1
ATOM 630 C CA . ARG A 1 80 ? 13.661 4.830 6.504 1.00 97.12 80 ARG A CA 1
ATOM 631 C C . ARG A 1 80 ? 13.857 3.410 7.031 1.00 97.12 80 ARG A C 1
ATOM 633 O O . ARG A 1 80 ? 14.185 3.238 8.200 1.00 97.12 80 ARG A O 1
ATOM 640 N N . TRP A 1 81 ? 13.684 2.405 6.176 1.00 97.75 81 TRP A N 1
ATOM 641 C CA . TRP A 1 81 ? 13.550 1.010 6.609 1.00 97.75 81 TRP A CA 1
ATOM 642 C C . TRP A 1 81 ? 14.544 0.038 5.967 1.00 97.75 81 TRP A C 1
ATOM 644 O O . TRP A 1 81 ? 14.536 -1.146 6.299 1.00 97.75 81 TRP A O 1
ATOM 654 N N . GLY A 1 82 ? 15.395 0.508 5.051 1.00 96.81 82 GLY A N 1
ATOM 655 C CA . GLY A 1 82 ? 16.434 -0.295 4.398 1.00 96.81 82 GLY A CA 1
ATOM 656 C C . GLY A 1 82 ? 15.921 -1.324 3.387 1.00 96.81 82 GLY A C 1
ATOM 657 O O . GLY A 1 82 ? 16.696 -2.152 2.920 1.00 96.81 82 GLY A O 1
ATOM 658 N N . VAL A 1 83 ? 14.628 -1.299 3.049 1.00 96.50 83 VAL A N 1
ATOM 659 C CA . VAL A 1 83 ? 14.010 -2.193 2.058 1.00 96.50 83 VAL A CA 1
ATOM 660 C C . VAL A 1 83 ? 13.053 -1.417 1.161 1.00 96.50 83 VAL A C 1
ATOM 662 O O . VAL A 1 83 ? 12.515 -0.396 1.572 1.00 96.50 83 VAL A O 1
ATOM 665 N N . TRP A 1 84 ? 12.835 -1.885 -0.065 1.00 97.56 84 TRP A N 1
ATOM 666 C CA . TRP A 1 84 ? 11.884 -1.256 -0.982 1.00 97.56 84 TRP A CA 1
ATOM 667 C C . TRP A 1 84 ? 10.462 -1.793 -0.757 1.00 97.56 84 TRP A C 1
ATOM 669 O O . TRP A 1 84 ? 10.280 -3.013 -0.698 1.00 97.56 84 TRP A O 1
ATOM 679 N N . PRO A 1 85 ? 9.442 -0.923 -0.649 1.00 97.06 85 PRO A N 1
ATOM 680 C CA . PRO A 1 85 ? 8.046 -1.343 -0.621 1.00 97.06 85 PRO A CA 1
ATOM 681 C C . PRO A 1 85 ? 7.569 -1.672 -2.046 1.00 97.06 85 PRO A C 1
ATOM 683 O O . PRO A 1 85 ? 8.241 -1.354 -3.023 1.00 97.06 85 PRO A O 1
ATOM 686 N N . MET A 1 86 ? 6.382 -2.273 -2.181 1.00 95.81 86 MET A N 1
ATOM 687 C CA . MET A 1 86 ? 5.723 -2.489 -3.486 1.00 95.81 86 MET A CA 1
ATOM 688 C C . MET A 1 86 ? 6.566 -3.293 -4.502 1.00 95.81 86 MET A C 1
ATOM 690 O O . MET A 1 86 ? 6.479 -3.059 -5.707 1.00 95.81 86 MET A O 1
ATOM 694 N N . GLY A 1 87 ? 7.363 -4.262 -4.029 1.00 96.06 87 GLY A N 1
ATOM 695 C CA . GLY A 1 87 ? 8.308 -5.036 -4.851 1.00 96.06 87 GLY A CA 1
ATOM 696 C C . GLY A 1 87 ? 7.709 -5.606 -6.141 1.00 96.06 87 GLY A C 1
ATOM 697 O O . GLY A 1 87 ? 8.276 -5.403 -7.207 1.00 96.06 87 GLY A O 1
ATOM 698 N N . GLY A 1 88 ? 6.509 -6.194 -6.082 1.00 96.81 88 GLY A N 1
ATOM 699 C CA . GLY A 1 88 ? 5.849 -6.739 -7.276 1.00 96.81 88 GLY A CA 1
ATOM 700 C C . GLY A 1 88 ? 5.518 -5.692 -8.351 1.00 96.81 88 GLY A C 1
ATOM 701 O O . GLY A 1 88 ? 5.570 -5.995 -9.540 1.00 96.81 88 GLY A O 1
ATOM 702 N N . TRP A 1 89 ? 5.219 -4.444 -7.970 1.00 97.81 89 TRP A N 1
ATOM 703 C CA . TRP A 1 89 ? 5.031 -3.358 -8.940 1.00 97.81 89 TRP A CA 1
ATOM 704 C C . TRP A 1 89 ? 6.362 -2.876 -9.513 1.00 97.81 89 TRP A C 1
ATOM 706 O O . TRP A 1 89 ? 6.450 -2.659 -10.719 1.00 97.81 89 TRP A O 1
ATOM 716 N N . LEU A 1 90 ? 7.402 -2.755 -8.679 1.00 98.19 90 LEU A N 1
ATOM 717 C CA . LEU A 1 90 ? 8.751 -2.387 -9.126 1.00 98.19 90 LEU A CA 1
ATOM 718 C C . LEU A 1 90 ? 9.299 -3.414 -10.127 1.00 98.19 90 LEU A C 1
ATOM 720 O O . LEU A 1 90 ? 9.779 -3.044 -11.196 1.00 98.19 90 LEU A O 1
ATOM 724 N N . GLU A 1 91 ? 9.151 -4.703 -9.830 1.00 97.88 91 GLU A N 1
ATOM 725 C CA . GLU A 1 91 ? 9.531 -5.795 -10.728 1.00 97.88 91 GLU A CA 1
ATOM 726 C C . GLU A 1 91 ? 8.757 -5.743 -12.050 1.00 97.88 91 GLU A C 1
ATOM 728 O O . GLU A 1 91 ? 9.360 -5.862 -13.116 1.00 97.88 91 GLU A O 1
ATOM 733 N N . ALA A 1 92 ? 7.442 -5.500 -12.011 1.00 98.12 92 ALA A N 1
ATOM 734 C CA . ALA A 1 92 ? 6.626 -5.382 -13.220 1.00 98.12 92 ALA A CA 1
ATOM 735 C C . ALA A 1 92 ? 7.028 -4.174 -14.087 1.00 98.12 92 ALA A C 1
ATOM 737 O O . ALA A 1 92 ? 7.152 -4.303 -15.308 1.00 98.12 92 ALA A O 1
ATOM 738 N N . PHE A 1 93 ? 7.287 -3.013 -13.476 1.00 98.00 93 PHE A N 1
ATOM 739 C CA . PHE A 1 93 ? 7.804 -1.841 -14.186 1.00 98.00 93 PHE A CA 1
ATOM 740 C C . PHE A 1 93 ? 9.184 -2.107 -14.803 1.00 98.00 93 PHE A C 1
ATOM 742 O O . PHE A 1 93 ? 9.451 -1.671 -15.927 1.00 98.00 93 PHE A O 1
ATOM 749 N N . ALA A 1 94 ? 10.054 -2.830 -14.094 1.00 97.81 94 ALA A N 1
ATOM 750 C CA . ALA A 1 94 ? 11.387 -3.178 -14.573 1.00 97.81 94 ALA A CA 1
ATOM 751 C C . ALA A 1 94 ? 11.334 -4.177 -15.737 1.00 97.81 94 ALA A C 1
ATOM 753 O O . ALA A 1 94 ? 12.008 -3.979 -16.747 1.00 97.81 94 ALA A O 1
ATOM 754 N N . ALA A 1 95 ? 10.489 -5.207 -15.639 1.00 97.69 95 ALA A N 1
ATOM 755 C CA . ALA A 1 95 ? 10.288 -6.204 -16.691 1.00 97.69 95 ALA A CA 1
ATOM 756 C C . ALA A 1 95 ? 9.757 -5.582 -17.993 1.00 97.69 95 ALA A C 1
ATOM 758 O O . ALA A 1 95 ? 10.146 -5.987 -19.086 1.00 97.69 95 ALA A O 1
ATOM 759 N N . ALA A 1 96 ? 8.916 -4.557 -17.879 1.00 96.94 96 ALA A N 1
ATOM 760 C CA . ALA A 1 96 ? 8.433 -3.762 -19.004 1.00 96.94 96 ALA A CA 1
ATOM 761 C C . ALA A 1 96 ? 9.448 -2.707 -19.500 1.00 96.94 96 ALA A C 1
ATOM 763 O O . ALA A 1 96 ? 9.153 -1.949 -20.422 1.00 96.94 96 ALA A O 1
ATOM 764 N N . GLY A 1 97 ? 10.638 -2.634 -18.897 1.00 96.81 97 GLY A N 1
ATOM 765 C CA . GLY A 1 97 ? 11.714 -1.737 -19.310 1.00 96.81 97 GLY A CA 1
ATOM 766 C C . GLY A 1 97 ? 11.491 -0.266 -18.958 1.00 96.81 97 GLY A C 1
ATOM 767 O O . GLY A 1 97 ? 12.174 0.583 -19.528 1.00 96.81 97 GLY A O 1
ATOM 768 N N . ALA A 1 98 ? 10.572 0.053 -18.042 1.00 97.81 98 ALA A N 1
ATOM 769 C CA . ALA A 1 98 ? 10.277 1.431 -17.643 1.00 97.81 98 ALA A CA 1
ATOM 770 C C . ALA A 1 98 ? 11.217 1.957 -16.545 1.00 97.81 98 ALA A C 1
ATOM 772 O O . ALA A 1 98 ? 11.474 3.160 -16.458 1.00 97.81 98 ALA A O 1
ATOM 773 N N . ILE A 1 99 ? 11.748 1.061 -15.713 1.00 98.25 99 ILE A N 1
ATOM 774 C CA . ILE A 1 99 ? 12.684 1.379 -14.631 1.00 98.25 99 ILE A CA 1
ATOM 775 C C . ILE A 1 99 ? 13.845 0.382 -14.635 1.00 98.25 99 ILE A C 1
ATOM 777 O O . ILE A 1 99 ? 13.753 -0.692 -15.228 1.00 98.25 99 ILE A O 1
ATOM 781 N N . GLU A 1 100 ? 14.942 0.727 -13.977 1.00 97.69 100 GLU A N 1
ATOM 782 C CA . GLU A 1 100 ? 16.075 -0.172 -13.759 1.00 97.69 100 GLU A CA 1
ATOM 783 C C . GLU A 1 100 ? 16.668 0.034 -12.366 1.00 97.69 100 GLU A C 1
ATOM 785 O O . GLU A 1 100 ? 16.547 1.109 -11.773 1.00 97.69 100 GLU A O 1
ATOM 790 N N . LEU A 1 101 ? 17.309 -1.006 -11.838 1.00 95.69 101 LEU A N 1
ATOM 791 C CA . LEU A 1 101 ? 18.033 -0.926 -10.577 1.00 95.69 101 LEU A CA 1
ATOM 792 C C . LEU A 1 101 ? 19.456 -0.424 -10.851 1.00 95.69 101 LEU A C 1
ATOM 794 O O . LEU A 1 101 ? 20.239 -1.093 -11.526 1.00 95.69 101 LEU A O 1
ATOM 798 N N . ARG A 1 102 ? 19.808 0.747 -10.314 1.00 95.00 102 ARG A N 1
ATOM 799 C CA . ARG A 1 102 ? 21.180 1.274 -10.324 1.00 95.00 102 ARG A CA 1
ATOM 800 C C . ARG A 1 102 ? 21.745 1.212 -8.912 1.00 95.00 102 ARG A C 1
ATOM 802 O O . ARG A 1 102 ? 21.347 1.975 -8.032 1.00 95.00 102 ARG A O 1
ATOM 809 N N . GLY A 1 103 ? 22.667 0.280 -8.686 1.00 92.19 103 GLY A N 1
ATOM 810 C CA . GLY A 1 103 ? 23.132 -0.037 -7.337 1.00 92.19 103 GLY A CA 1
ATOM 811 C C . GLY A 1 103 ? 21.985 -0.607 -6.500 1.00 92.19 103 GLY A C 1
ATOM 812 O O . GLY A 1 103 ? 21.440 -1.647 -6.847 1.00 92.19 103 GLY A O 1
ATOM 813 N N . ALA A 1 104 ? 21.604 0.085 -5.425 1.00 89.94 104 ALA A N 1
ATOM 814 C CA . ALA A 1 104 ? 20.477 -0.290 -4.562 1.00 89.94 104 ALA A CA 1
ATOM 815 C C . ALA A 1 104 ? 19.207 0.555 -4.805 1.00 89.94 104 ALA A C 1
ATOM 817 O O . ALA A 1 104 ? 18.257 0.479 -4.023 1.00 89.94 104 ALA A O 1
ATOM 818 N N . THR A 1 105 ? 19.187 1.379 -5.860 1.00 94.88 105 THR A N 1
ATOM 819 C CA . THR A 1 105 ? 18.112 2.349 -6.107 1.00 94.88 105 THR A CA 1
ATOM 820 C C . THR A 1 105 ? 17.391 2.069 -7.416 1.00 94.88 105 THR A C 1
ATOM 822 O O . THR A 1 105 ? 18.021 2.006 -8.472 1.00 94.88 105 THR A O 1
ATOM 825 N N . TRP A 1 106 ? 16.063 1.950 -7.363 1.00 97.69 106 TRP A N 1
ATOM 826 C CA . TRP A 1 106 ? 15.228 1.925 -8.562 1.00 97.69 106 TRP A CA 1
ATOM 827 C C . TRP A 1 106 ? 15.133 3.320 -9.172 1.00 97.69 106 TRP A C 1
ATOM 829 O O . TRP A 1 106 ? 14.809 4.288 -8.481 1.00 97.69 106 TRP A O 1
ATOM 839 N N . VAL A 1 107 ? 15.409 3.426 -10.469 1.00 96.69 107 VAL A N 1
ATOM 840 C CA . VAL A 1 107 ? 15.352 4.688 -11.213 1.00 96.69 107 VAL A CA 1
ATOM 841 C C . VAL A 1 107 ? 14.598 4.512 -12.523 1.00 96.69 107 VAL A C 1
ATOM 843 O O . VAL A 1 107 ? 14.639 3.450 -13.142 1.00 96.69 107 VAL A O 1
ATOM 846 N N . ARG A 1 108 ? 13.929 5.574 -12.975 1.00 96.88 108 ARG A N 1
ATOM 847 C CA . ARG A 1 108 ? 13.244 5.585 -14.268 1.00 96.88 108 ARG A CA 1
ATOM 848 C C . ARG A 1 108 ? 14.253 5.485 -15.411 1.00 96.88 108 ARG A C 1
ATOM 850 O O . ARG A 1 108 ? 15.277 6.176 -15.401 1.00 96.88 108 ARG A O 1
ATOM 857 N N . ARG A 1 109 ? 13.962 4.648 -16.409 1.00 95.38 109 ARG A N 1
ATOM 858 C CA . ARG A 1 109 ? 14.730 4.632 -17.658 1.00 95.38 109 ARG A CA 1
ATOM 859 C C . ARG A 1 109 ? 14.302 5.825 -18.517 1.00 95.38 109 ARG A C 1
ATOM 861 O O . ARG A 1 109 ? 13.118 6.166 -18.518 1.00 95.38 109 ARG A O 1
ATOM 868 N N . PRO A 1 110 ? 15.231 6.480 -19.232 1.00 86.19 110 PRO A N 1
ATOM 869 C CA . PRO A 1 110 ? 14.859 7.503 -20.200 1.00 86.19 110 PRO A CA 1
ATOM 870 C C . PRO A 1 110 ? 13.820 6.937 -21.171 1.00 86.19 110 PRO A C 1
ATOM 872 O O . PRO A 1 110 ? 13.963 5.804 -21.632 1.00 86.19 110 PRO A O 1
ATOM 875 N N . SER A 1 111 ? 12.768 7.704 -21.453 1.00 77.31 111 SER A N 1
ATOM 876 C CA . SER A 1 111 ? 11.897 7.371 -22.583 1.00 77.31 111 SER A CA 1
ATOM 877 C C . SER A 1 111 ? 12.723 7.505 -23.864 1.00 77.31 111 SER A C 1
ATOM 879 O O . SER A 1 111 ? 13.536 8.426 -23.957 1.00 77.31 111 SER A O 1
ATOM 881 N N . ALA A 1 112 ? 12.580 6.538 -24.774 1.00 58.81 112 ALA A N 1
ATOM 882 C CA . ALA A 1 112 ? 13.241 6.556 -26.078 1.00 58.81 112 ALA A CA 1
ATOM 883 C C . ALA A 1 112 ? 12.796 7.757 -26.923 1.00 58.81 112 ALA A C 1
ATOM 885 O O . ALA A 1 112 ? 11.629 8.186 -26.758 1.00 58.81 112 ALA A O 1
#

Sequence (112 aa):
FWSLSFAVTAATWERLGGFHDAYEGYGAEDTDLAWTARAAGIPLVWTGGADAYHQWHPVSSPPWQHLDDILRNGAAFHRRWGVWPMGGWLEAFAAAGAIELRGATWVRRPSA

Foldseek 3Di:
DDVPDDDDDPVVCVQLVHFDPQADDDDDRVVSSVVSCVVSVNDDDDDPPPDDDDDDDDADVVRPVCVVSQQSSQVVVCVVPVHGPPVRSLVVCVVVVQWDDDPNGIDGDDDD

Radius of gyration: 16.02 Å; chains: 1; bounding box: 42×22×48 Å

pLDDT: mean 94.76, std 5.26, range [58.81, 98.5]